Protein AF-A0A2E0C6F1-F1 (afdb_monomer_lite)

Secondary structure (DSSP, 8-state):
--SSHHHHTTSTT--B--S-EEEEGGGGGT---TTEEE-SSSPP--TT--EE-GGGSPPHHHHHHHHTTSS-HHHHHHHHHHHHHTS-HHHHHHHHHHHHTTSPPEEEESS-TTS--HHHHHHHHHHHHHTB-PEETTB-SEEEETTEEEE--PPPS---------

Structure (mmCIF, N/CA/C/O backbone):
data_AF-A0A2E0C6F1-F1
#
_entry.id   AF-A0A2E0C6F1-F1
#
loop_
_atom_site.group_PDB
_atom_site.id
_atom_site.type_symbol
_atom_site.label_atom_id
_atom_site.label_alt_id
_atom_site.label_comp_id
_atom_site.label_asym_id
_atom_site.label_entity_id
_atom_site.label_seq_id
_atom_site.pdbx_PDB_ins_code
_atom_site.Cartn_x
_atom_site.Cartn_y
_atom_site.Cartn_z
_atom_site.occupancy
_atom_site.B_iso_or_equiv
_atom_site.auth_seq_id
_atom_site.auth_comp_id
_atom_site.auth_asym_id
_atom_site.auth_atom_id
_atom_site.pdbx_PDB_model_num
ATOM 1 N N . MET A 1 1 ? -13.700 -46.048 -8.799 1.00 46.47 1 MET A N 1
ATOM 2 C CA . MET A 1 1 ? -13.916 -44.608 -9.074 1.00 46.47 1 MET A CA 1
ATOM 3 C C . MET A 1 1 ? -13.744 -43.785 -7.785 1.00 46.47 1 MET A C 1
ATOM 5 O O . MET A 1 1 ? -14.668 -43.109 -7.369 1.00 46.47 1 MET A O 1
ATOM 9 N N . ILE A 1 2 ? -12.585 -43.884 -7.106 1.00 47.00 2 ILE A N 1
ATOM 10 C CA . ILE A 1 2 ? -12.304 -43.188 -5.819 1.00 47.00 2 ILE A CA 1
ATOM 11 C C . ILE A 1 2 ? -10.904 -42.518 -5.829 1.00 47.00 2 ILE A C 1
ATOM 13 O O . ILE A 1 2 ? -10.480 -41.905 -4.861 1.00 47.00 2 ILE A O 1
ATOM 17 N N . LEU A 1 3 ? -10.172 -42.557 -6.949 1.00 42.47 3 LEU A N 1
ATOM 18 C CA . LEU A 1 3 ? -8.806 -42.008 -7.027 1.00 42.47 3 LEU A CA 1
ATOM 19 C C . LEU A 1 3 ? -8.738 -40.524 -7.442 1.00 42.47 3 LEU A C 1
ATOM 21 O O . LEU A 1 3 ? -7.668 -39.931 -7.394 1.00 42.47 3 LEU A O 1
ATOM 25 N N . SER A 1 4 ? -9.857 -39.893 -7.812 1.00 48.28 4 SER A N 1
ATOM 26 C CA . SER A 1 4 ? -9.870 -38.517 -8.340 1.00 48.28 4 SER A CA 1
ATOM 27 C C . SER A 1 4 ? -10.143 -37.419 -7.303 1.00 48.28 4 SER A C 1
ATOM 29 O O . SER A 1 4 ? -9.890 -36.253 -7.592 1.00 48.28 4 SER A O 1
ATOM 31 N N . ASN A 1 5 ? -10.624 -37.755 -6.099 1.00 46.56 5 ASN A N 1
ATOM 32 C CA . ASN A 1 5 ? -10.952 -36.747 -5.077 1.00 46.56 5 ASN A CA 1
ATOM 33 C C . ASN A 1 5 ? -9.787 -36.424 -4.128 1.00 46.56 5 ASN A C 1
ATOM 35 O O . ASN A 1 5 ? -9.721 -35.309 -3.621 1.00 46.56 5 ASN A O 1
ATOM 39 N N . ASN A 1 6 ? -8.829 -37.339 -3.941 1.00 47.34 6 ASN A N 1
ATOM 40 C CA . ASN A 1 6 ? -7.672 -37.089 -3.068 1.00 47.34 6 ASN A CA 1
ATOM 41 C C . ASN A 1 6 ? -6.557 -36.279 -3.744 1.00 47.34 6 ASN A C 1
ATOM 43 O O . ASN A 1 6 ? -5.842 -35.557 -3.060 1.00 47.34 6 ASN A O 1
ATOM 47 N N . LEU A 1 7 ? -6.449 -36.322 -5.077 1.00 44.56 7 LEU A N 1
ATOM 48 C CA . LEU A 1 7 ? -5.522 -35.458 -5.817 1.00 44.56 7 LEU A CA 1
ATOM 49 C C . LEU A 1 7 ? -6.023 -34.011 -5.903 1.00 44.56 7 LEU A C 1
ATOM 51 O O . LEU A 1 7 ? -5.214 -33.095 -5.894 1.00 44.56 7 LEU A O 1
ATOM 55 N N . ARG A 1 8 ? -7.342 -33.766 -5.915 1.00 41.16 8 ARG A N 1
ATOM 56 C CA . ARG A 1 8 ? -7.887 -32.393 -5.900 1.00 41.16 8 ARG A CA 1
ATOM 57 C C . ARG A 1 8 ? -7.581 -31.648 -4.597 1.00 41.16 8 ARG A C 1
ATOM 59 O O . ARG A 1 8 ? -7.266 -30.466 -4.650 1.00 41.16 8 ARG A O 1
ATOM 66 N N . ASN A 1 9 ? -7.563 -32.361 -3.471 1.00 46.00 9 ASN A N 1
ATOM 67 C CA . ASN A 1 9 ? -7.250 -31.797 -2.155 1.00 46.00 9 ASN A CA 1
ATOM 68 C C . ASN A 1 9 ? -5.759 -31.470 -1.941 1.00 46.00 9 ASN A C 1
ATOM 70 O O . ASN A 1 9 ? -5.435 -30.698 -1.046 1.00 46.00 9 ASN A O 1
ATOM 74 N N . SER A 1 10 ? -4.837 -32.001 -2.755 1.00 44.69 10 SER A N 1
ATOM 75 C CA . SER A 1 10 ? -3.405 -31.674 -2.632 1.00 44.69 10 SER A CA 1
ATOM 76 C C . SER A 1 10 ? -2.983 -30.387 -3.356 1.00 44.69 10 SER A C 1
ATOM 78 O O . SER A 1 10 ? -1.880 -29.898 -3.119 1.00 44.69 10 SER A O 1
ATOM 80 N N . TYR A 1 11 ? -3.840 -29.810 -4.209 1.00 49.16 11 TYR A N 1
ATOM 81 C CA . TYR A 1 11 ? -3.558 -28.543 -4.906 1.00 49.16 11 TYR A CA 1
ATOM 82 C C . TYR A 1 11 ? -4.120 -27.307 -4.183 1.00 49.16 11 TYR A C 1
ATOM 84 O O . TYR A 1 11 ? -3.716 -26.190 -4.493 1.00 49.16 11 TYR A O 1
ATOM 92 N N . GLU A 1 12 ? -5.008 -27.480 -3.199 1.00 44.31 12 GLU A N 1
ATOM 93 C CA . GLU A 1 12 ? -5.704 -26.368 -2.530 1.00 44.31 12 GLU A CA 1
ATOM 94 C C . GLU A 1 12 ? -4.913 -25.668 -1.410 1.00 44.31 12 GLU A C 1
ATOM 96 O O . GLU A 1 12 ? -5.407 -24.704 -0.834 1.00 44.31 12 GLU A O 1
ATOM 101 N N . GLN A 1 13 ? -3.668 -26.063 -1.114 1.00 45.88 13 GLN A N 1
ATOM 102 C CA . GLN A 1 13 ? -2.862 -25.418 -0.056 1.00 45.88 13 GLN A CA 1
ATOM 103 C C . GLN A 1 13 ? -1.413 -25.107 -0.453 1.00 45.88 13 GLN A C 1
ATOM 105 O O . GLN A 1 13 ? -0.568 -24.855 0.407 1.00 45.88 13 GLN A O 1
ATOM 110 N N . GLN A 1 14 ? -1.100 -25.047 -1.749 1.00 48.81 14 GLN A N 1
ATOM 111 C CA . GLN A 1 14 ? 0.122 -24.358 -2.160 1.00 48.81 14 GLN A CA 1
ATOM 112 C C . GLN A 1 14 ? -0.148 -22.856 -2.105 1.00 48.81 14 GLN A C 1
ATOM 114 O O . GLN A 1 14 ? -0.725 -22.291 -3.030 1.00 48.81 14 GLN A O 1
ATOM 119 N N . ILE A 1 15 ? 0.253 -22.208 -1.004 1.00 53.12 15 ILE A N 1
ATOM 120 C CA . ILE A 1 15 ? 0.389 -20.748 -0.953 1.00 53.12 15 ILE A CA 1
ATOM 121 C C . ILE A 1 15 ? 1.245 -20.353 -2.157 1.00 53.12 15 ILE A C 1
ATOM 123 O O . ILE A 1 15 ? 2.455 -20.585 -2.176 1.00 53.12 15 ILE A O 1
ATOM 127 N N . ILE A 1 16 ? 0.617 -19.787 -3.187 1.00 54.22 16 ILE A N 1
ATOM 128 C CA . ILE A 1 16 ? 1.352 -19.245 -4.320 1.00 54.22 16 ILE A CA 1
ATOM 129 C C . ILE A 1 16 ? 2.014 -17.980 -3.785 1.00 54.22 16 ILE A C 1
ATOM 131 O O . ILE A 1 16 ? 1.339 -16.989 -3.499 1.00 54.22 16 ILE A O 1
ATOM 135 N N . PHE A 1 17 ? 3.338 -18.008 -3.639 1.00 54.97 17 PHE A N 1
ATOM 136 C CA . PHE A 1 17 ? 4.143 -16.808 -3.430 1.00 54.97 17 PHE A CA 1
ATOM 137 C C . PHE A 1 17 ? 4.050 -15.942 -4.690 1.00 54.97 17 PHE A C 1
ATOM 139 O O . PHE A 1 17 ? 4.957 -15.922 -5.518 1.00 54.97 17 PHE A O 1
ATOM 146 N N . LYS A 1 18 ? 2.917 -15.264 -4.896 1.00 62.72 18 LYS A N 1
ATOM 147 C CA . LYS A 1 18 ? 2.840 -14.248 -5.935 1.00 62.72 18 LYS A CA 1
ATOM 148 C C . LYS A 1 18 ? 3.658 -13.054 -5.479 1.00 62.72 18 LYS A C 1
ATOM 150 O O . LYS A 1 18 ? 3.577 -12.591 -4.345 1.00 62.72 18 LYS A O 1
ATOM 155 N N . VAL A 1 19 ? 4.479 -12.624 -6.416 1.00 76.00 19 VAL A N 1
ATOM 156 C CA . VAL A 1 19 ? 5.682 -11.831 -6.225 1.00 76.00 19 VAL A CA 1
ATOM 157 C C . VAL A 1 19 ? 5.271 -10.358 -6.162 1.00 76.00 19 VAL A C 1
ATOM 159 O O . VAL A 1 19 ? 5.328 -9.650 -7.159 1.00 76.00 19 VAL A O 1
ATOM 162 N N . ILE A 1 20 ? 4.692 -9.939 -5.034 1.00 92.50 20 ILE A N 1
ATOM 163 C CA . ILE A 1 20 ? 4.449 -8.535 -4.684 1.00 92.50 20 ILE A CA 1
ATOM 164 C C . ILE A 1 20 ? 4.914 -8.305 -3.247 1.00 92.50 20 ILE A C 1
ATOM 166 O O . ILE A 1 20 ? 4.700 -9.133 -2.357 1.00 92.50 20 ILE A O 1
ATOM 170 N N . LYS A 1 21 ? 5.547 -7.156 -3.013 1.00 95.00 21 LYS A N 1
ATOM 171 C CA . LYS A 1 21 ? 6.063 -6.751 -1.699 1.00 95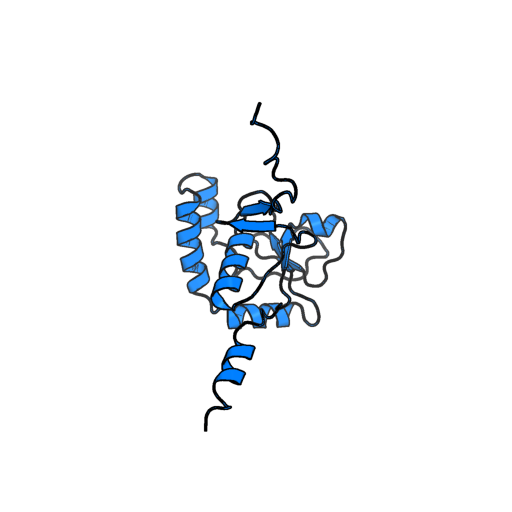.00 21 LYS A CA 1
ATOM 172 C C . LYS A 1 21 ? 5.554 -5.376 -1.301 1.00 95.00 21 LYS A C 1
ATOM 174 O O . LYS A 1 21 ? 5.086 -4.595 -2.126 1.00 95.00 21 LYS A O 1
ATOM 179 N N . THR A 1 22 ? 5.710 -5.050 -0.024 1.00 95.62 22 THR A N 1
ATOM 180 C CA . THR A 1 22 ? 5.558 -3.685 0.491 1.00 95.62 22 THR A CA 1
ATOM 181 C C . THR A 1 22 ? 6.890 -3.125 0.965 1.00 95.62 22 THR A C 1
ATOM 183 O O . THR A 1 22 ? 7.758 -3.862 1.430 1.00 95.62 22 THR A O 1
ATOM 186 N N . ALA A 1 23 ? 7.067 -1.810 0.895 1.00 95.06 23 ALA A N 1
ATOM 187 C CA . ALA A 1 23 ? 8.232 -1.147 1.464 1.00 95.06 23 ALA A CA 1
ATOM 188 C C . ALA A 1 23 ? 7.938 0.304 1.862 1.00 95.06 23 ALA A C 1
ATOM 190 O O . ALA A 1 23 ? 6.957 0.921 1.457 1.00 95.06 23 ALA A O 1
ATOM 191 N N . ASN A 1 24 ? 8.822 0.873 2.674 1.00 94.06 24 ASN A N 1
ATOM 192 C CA . ASN A 1 24 ? 8.879 2.313 2.898 1.00 94.06 24 ASN A CA 1
ATOM 193 C C . ASN A 1 24 ? 9.866 2.958 1.914 1.00 94.06 24 ASN A C 1
ATOM 195 O O . ASN A 1 24 ? 10.915 2.373 1.642 1.00 94.06 24 ASN A O 1
ATOM 199 N N . PHE A 1 25 ? 9.611 4.195 1.474 1.00 93.06 25 PHE A N 1
ATOM 200 C CA . PHE A 1 25 ? 10.523 4.902 0.562 1.00 93.06 25 PHE A CA 1
ATOM 201 C C . PHE A 1 25 ? 11.969 5.034 1.063 1.00 93.06 25 PHE A C 1
ATOM 203 O O . PHE A 1 25 ? 12.881 5.110 0.249 1.00 93.06 25 PHE A O 1
ATOM 210 N N . ASN A 1 26 ? 12.237 5.014 2.375 1.00 91.94 26 ASN A N 1
ATOM 211 C CA . ASN A 1 26 ? 13.614 5.054 2.881 1.00 91.94 26 ASN A CA 1
ATOM 212 C C . ASN A 1 26 ? 14.462 3.852 2.435 1.00 91.94 26 ASN A C 1
ATOM 214 O O . ASN A 1 26 ? 15.685 3.965 2.457 1.00 91.94 26 ASN A O 1
ATOM 218 N N . VAL A 1 27 ? 13.851 2.738 2.007 1.00 92.56 27 VAL A N 1
ATOM 219 C CA . VAL A 1 27 ? 14.571 1.612 1.385 1.00 92.56 27 VAL A CA 1
ATOM 220 C C . VAL A 1 27 ? 15.353 2.079 0.153 1.00 92.56 27 VAL A C 1
ATOM 222 O O . VAL A 1 27 ? 16.495 1.662 -0.027 1.00 92.56 27 VAL A O 1
ATOM 225 N N . LEU A 1 28 ? 14.796 3.019 -0.618 1.00 92.94 28 LEU A N 1
ATOM 226 C CA . LEU A 1 28 ? 15.402 3.566 -1.835 1.00 92.94 28 LEU A CA 1
ATOM 227 C C . LEU A 1 28 ? 16.688 4.364 -1.567 1.00 92.94 28 LEU A C 1
ATOM 229 O O . LEU A 1 28 ? 17.508 4.515 -2.458 1.00 92.94 28 LEU A O 1
ATOM 233 N N . LYS A 1 29 ? 16.920 4.844 -0.336 1.00 91.12 29 LYS A N 1
ATOM 234 C CA . LYS A 1 29 ? 18.150 5.589 0.009 1.00 91.12 29 LYS A CA 1
ATOM 235 C C . LYS A 1 29 ? 19.419 4.738 -0.059 1.00 91.12 29 LYS A C 1
ATOM 237 O O . LYS A 1 29 ? 20.510 5.295 -0.089 1.00 91.12 29 LYS A O 1
ATOM 242 N N . LYS A 1 30 ? 19.281 3.414 0.038 1.00 91.19 30 LYS A N 1
ATOM 243 C CA . LYS A 1 30 ? 20.405 2.469 0.150 1.00 91.19 30 LYS A CA 1
ATOM 244 C C . LYS A 1 30 ? 20.305 1.288 -0.814 1.00 91.19 30 LYS A C 1
ATOM 246 O O . LYS A 1 30 ? 21.201 0.457 -0.823 1.00 91.19 30 LYS A O 1
ATOM 251 N N . ASN A 1 31 ? 19.206 1.174 -1.556 1.00 91.88 31 ASN A N 1
ATOM 252 C CA . ASN A 1 31 ? 18.926 0.029 -2.411 1.00 91.88 31 ASN A CA 1
ATOM 253 C C . ASN A 1 31 ? 18.287 0.514 -3.708 1.00 91.88 31 ASN A C 1
ATOM 255 O O . ASN A 1 31 ? 17.452 1.423 -3.690 1.00 91.88 31 ASN A O 1
ATOM 259 N N . GLU A 1 32 ? 18.611 -0.151 -4.808 1.00 91.81 32 GLU A N 1
ATOM 260 C CA . GLU A 1 32 ? 17.828 -0.063 -6.033 1.00 91.81 32 GLU A CA 1
ATOM 261 C C . GLU A 1 32 ? 16.646 -1.027 -5.940 1.00 91.81 32 GLU A C 1
ATOM 263 O O . GLU A 1 32 ? 16.792 -2.186 -5.557 1.00 91.81 32 GLU A O 1
ATOM 268 N N . VAL A 1 33 ? 15.454 -0.530 -6.259 1.00 94.25 33 VAL A N 1
ATOM 269 C CA . VAL A 1 33 ? 14.222 -1.326 -6.261 1.00 94.25 33 VAL A CA 1
ATOM 270 C C . VAL A 1 33 ? 13.521 -1.057 -7.593 1.00 94.25 33 VAL A C 1
ATOM 272 O O . VAL A 1 33 ? 12.706 -0.139 -7.668 1.00 94.25 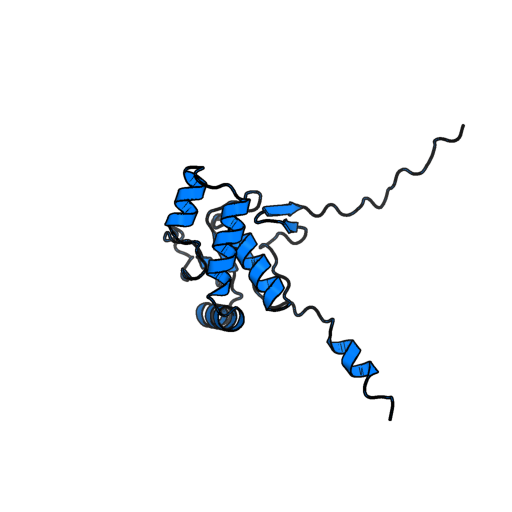33 VAL A O 1
ATOM 275 N N . PRO A 1 34 ? 13.873 -1.791 -8.667 1.00 93.75 34 PRO A N 1
ATOM 276 C CA . PRO A 1 34 ? 13.400 -1.492 -10.021 1.00 93.75 34 PRO A CA 1
ATOM 277 C C . PRO A 1 34 ? 11.874 -1.522 -10.177 1.00 93.75 34 PRO A C 1
ATOM 279 O O . PRO A 1 34 ? 11.318 -0.688 -10.883 1.00 93.75 34 PRO A O 1
ATOM 282 N N . GLY A 1 35 ? 11.190 -2.428 -9.471 1.00 95.12 35 GLY A N 1
ATOM 283 C CA . GLY A 1 35 ? 9.727 -2.533 -9.463 1.00 95.12 35 GLY A CA 1
ATOM 284 C C . GLY A 1 35 ? 9.035 -1.674 -8.398 1.00 95.12 35 GLY A C 1
ATOM 285 O O . GLY A 1 35 ? 7.922 -1.986 -7.986 1.00 95.12 35 GLY A O 1
ATOM 286 N N . ALA A 1 36 ? 9.682 -0.624 -7.886 1.00 96.12 36 ALA A N 1
ATOM 287 C CA . ALA A 1 36 ? 9.073 0.248 -6.886 1.00 96.12 36 ALA A CA 1
ATOM 288 C C . ALA A 1 36 ? 7.901 1.057 -7.470 1.00 96.12 36 ALA A C 1
ATOM 290 O O . ALA A 1 36 ? 8.061 1.770 -8.460 1.00 96.12 36 ALA A O 1
ATOM 291 N N . VAL A 1 37 ? 6.743 0.992 -6.806 1.00 97.19 37 VAL A N 1
ATOM 292 C CA . VAL A 1 37 ? 5.504 1.679 -7.197 1.00 97.19 37 VAL A CA 1
ATOM 293 C C . VAL A 1 37 ? 5.009 2.553 -6.046 1.00 97.19 37 VAL A C 1
ATOM 295 O O . VAL A 1 37 ? 4.726 2.051 -4.957 1.00 97.19 37 VAL A O 1
ATOM 298 N N . SER A 1 38 ? 4.876 3.863 -6.273 1.00 97.00 38 SER A N 1
ATOM 299 C CA . SER A 1 38 ? 4.216 4.768 -5.322 1.00 97.00 38 SER A CA 1
ATOM 300 C C . SER A 1 38 ? 2.731 4.445 -5.232 1.00 97.00 38 SER A C 1
ATOM 302 O O . SER A 1 38 ? 2.053 4.434 -6.258 1.00 97.00 38 SER A O 1
ATOM 304 N N . ILE A 1 39 ? 2.199 4.283 -4.0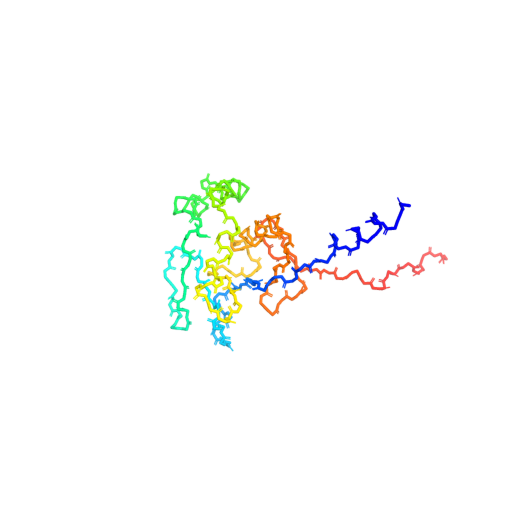25 1.00 96.88 39 ILE A N 1
ATOM 305 C CA . ILE A 1 39 ? 0.746 4.273 -3.780 1.00 96.88 39 ILE A CA 1
ATOM 306 C C . ILE A 1 39 ? 0.309 5.486 -2.945 1.00 96.88 39 ILE A C 1
ATOM 308 O O . ILE A 1 39 ? -0.711 5.457 -2.262 1.00 96.88 39 ILE A O 1
ATOM 312 N N . ASP A 1 40 ? 1.095 6.565 -2.981 1.00 93.69 40 ASP A N 1
ATOM 313 C CA . ASP A 1 40 ? 0.812 7.811 -2.272 1.00 93.69 40 ASP A CA 1
ATOM 314 C C . ASP A 1 40 ? 0.145 8.820 -3.218 1.00 93.69 40 ASP A C 1
ATOM 316 O O . ASP A 1 40 ? 0.474 8.912 -4.401 1.00 93.69 40 ASP A O 1
ATOM 320 N N . LEU A 1 41 ? -0.772 9.640 -2.688 1.00 91.44 41 LEU A N 1
ATOM 321 C CA . LEU A 1 41 ? -1.370 10.741 -3.460 1.00 91.44 41 LEU A CA 1
ATOM 322 C C . LEU A 1 41 ? -0.331 11.781 -3.893 1.00 91.44 41 LEU A C 1
ATOM 324 O O . LEU A 1 41 ? -0.505 12.460 -4.905 1.00 91.44 41 LEU A O 1
ATOM 328 N N . LYS A 1 42 ? 0.718 11.949 -3.085 1.00 86.69 42 LYS A N 1
ATOM 329 C CA . LYS A 1 42 ? 1.795 12.897 -3.352 1.00 86.69 42 LYS A CA 1
ATOM 330 C C . LYS A 1 42 ? 2.891 12.217 -4.168 1.00 86.69 42 LYS A C 1
ATOM 332 O O . LYS A 1 42 ? 3.218 11.068 -3.870 1.00 86.69 42 LYS A O 1
ATOM 337 N N . PRO A 1 43 ? 3.482 12.930 -5.139 1.00 79.00 43 PRO A N 1
ATOM 338 C CA . PRO A 1 43 ? 4.631 12.416 -5.860 1.00 79.00 43 PRO A CA 1
ATOM 339 C C . PRO A 1 43 ? 5.795 12.202 -4.896 1.00 79.00 43 PRO A C 1
ATOM 341 O O . PRO A 1 43 ? 5.975 12.934 -3.916 1.00 79.00 43 PRO A O 1
ATOM 344 N N . SER A 1 44 ? 6.589 11.186 -5.193 1.00 79.19 44 SER A N 1
ATOM 345 C CA . SER A 1 44 ? 7.806 10.901 -4.452 1.00 79.19 44 SER A CA 1
ATOM 346 C C . SER A 1 44 ? 8.961 11.744 -4.985 1.00 79.19 44 SER A C 1
ATOM 348 O O . SER A 1 44 ? 9.119 11.903 -6.190 1.00 79.19 44 SER A O 1
ATOM 350 N N . ASN A 1 45 ? 9.827 12.235 -4.098 1.00 83.00 45 ASN A N 1
ATOM 351 C CA . ASN A 1 45 ? 11.024 12.989 -4.498 1.00 83.00 45 ASN A CA 1
ATOM 352 C C . ASN A 1 45 ? 12.210 12.079 -4.884 1.00 83.00 45 ASN A C 1
ATOM 354 O O . ASN A 1 45 ? 13.320 12.560 -5.113 1.00 83.00 45 ASN A O 1
ATOM 358 N N . PHE A 1 46 ? 12.019 10.757 -4.904 1.00 87.00 46 PHE A N 1
ATOM 359 C CA . PHE A 1 46 ? 13.074 9.797 -5.216 1.00 87.00 46 PHE A CA 1
ATOM 360 C C . PHE A 1 46 ? 13.186 9.594 -6.731 1.00 87.00 46 PHE A C 1
ATOM 362 O O . PHE A 1 46 ? 12.311 8.981 -7.329 1.00 87.00 46 PHE A O 1
ATOM 369 N N . LYS A 1 47 ? 14.299 10.034 -7.338 1.00 83.12 47 LYS A N 1
ATOM 37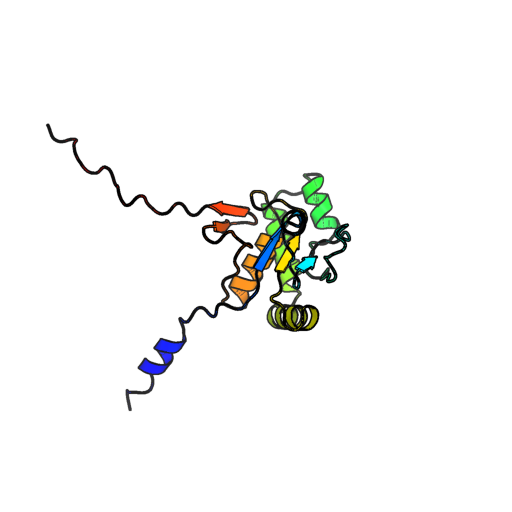0 C CA . LYS A 1 47 ? 14.552 9.934 -8.795 1.00 83.12 47 LYS A CA 1
ATOM 371 C C . LYS A 1 47 ? 14.393 8.518 -9.369 1.00 83.12 47 LYS A C 1
ATOM 373 O O . LYS A 1 47 ? 14.053 8.362 -10.534 1.00 83.12 47 LYS A O 1
ATOM 378 N N . GLN A 1 48 ? 14.667 7.496 -8.561 1.00 83.12 48 GLN A N 1
ATOM 379 C CA . GLN A 1 48 ? 14.568 6.090 -8.957 1.00 83.12 48 GLN A CA 1
ATOM 380 C C . GLN A 1 48 ? 13.135 5.533 -8.944 1.00 83.12 48 GLN A C 1
ATOM 382 O O . GLN A 1 48 ? 12.909 4.453 -9.481 1.00 83.12 48 GLN A O 1
ATOM 387 N N . LEU A 1 49 ? 12.168 6.235 -8.340 1.00 89.00 49 LEU A N 1
ATOM 388 C CA . LEU A 1 49 ? 10.773 5.808 -8.321 1.00 89.00 49 LEU A CA 1
ATOM 389 C C . LEU A 1 49 ? 10.066 6.302 -9.585 1.00 89.00 49 LEU A C 1
ATOM 391 O O . LEU A 1 49 ? 9.697 7.468 -9.682 1.00 89.00 49 LEU A O 1
ATOM 395 N N . LYS A 1 50 ? 9.898 5.404 -10.556 1.00 88.00 50 LYS A N 1
ATOM 396 C CA . LYS A 1 50 ? 9.329 5.733 -11.873 1.00 88.00 50 LYS A CA 1
ATOM 397 C C . LYS A 1 50 ? 7.825 5.487 -11.967 1.00 88.00 50 LYS A C 1
ATOM 399 O O . LYS A 1 50 ? 7.169 6.075 -12.820 1.00 88.00 50 LYS A O 1
ATOM 404 N N . PHE A 1 51 ? 7.292 4.615 -11.115 1.00 95.06 51 PHE A N 1
ATOM 405 C CA . PHE A 1 51 ? 5.923 4.124 -11.216 1.00 95.06 51 PHE A CA 1
ATOM 406 C C . PHE A 1 51 ? 5.046 4.672 -10.089 1.00 95.06 51 PHE A C 1
ATOM 408 O O . PHE A 1 51 ? 5.452 4.706 -8.925 1.00 95.06 51 PHE A O 1
ATOM 415 N N . GLU A 1 52 ? 3.817 5.059 -10.426 1.00 95.75 52 GLU A N 1
ATOM 416 C CA . GLU A 1 52 ? 2.795 5.503 -9.477 1.00 95.75 52 GLU A CA 1
ATOM 417 C C . GLU A 1 52 ? 1.468 4.791 -9.764 1.00 95.75 52 GLU A C 1
ATOM 419 O O . GLU A 1 52 ? 1.065 4.653 -10.916 1.00 95.75 52 GLU A O 1
ATOM 424 N N . TYR A 1 53 ? 0.762 4.381 -8.711 1.00 97.31 53 TYR A N 1
ATOM 425 C CA . TYR A 1 53 ? -0.540 3.723 -8.780 1.00 97.31 53 TYR A CA 1
ATOM 426 C C . TYR A 1 53 ? -1.511 4.356 -7.774 1.00 97.31 53 TYR A C 1
ATOM 428 O O . TYR A 1 53 ? -1.828 3.806 -6.718 1.00 97.31 53 TYR A O 1
ATOM 436 N N . LYS A 1 54 ? -1.986 5.563 -8.097 1.00 95.88 54 LYS A N 1
ATOM 437 C CA . LYS A 1 54 ? -2.777 6.404 -7.175 1.00 95.88 54 LYS A CA 1
ATOM 438 C C . LYS A 1 54 ? -4.154 5.847 -6.828 1.00 95.88 54 LYS A C 1
ATOM 440 O O . LYS A 1 54 ? -4.722 6.264 -5.826 1.00 95.88 54 LYS A O 1
ATOM 445 N N . ALA A 1 55 ? -4.680 4.901 -7.605 1.00 96.94 55 ALA A N 1
ATOM 446 C CA . ALA A 1 55 ? -5.944 4.238 -7.281 1.00 96.94 55 ALA A CA 1
ATOM 447 C C . ALA A 1 55 ? -5.869 3.447 -5.957 1.00 96.94 55 ALA A C 1
ATOM 449 O O . ALA A 1 55 ? -6.880 3.296 -5.281 1.00 96.94 55 ALA A O 1
ATOM 450 N N . LEU A 1 56 ? -4.669 3.011 -5.550 1.00 97.94 56 LEU A N 1
ATOM 451 C CA . LEU A 1 56 ? -4.409 2.371 -4.254 1.00 97.94 56 LEU A CA 1
ATOM 452 C C . LEU A 1 56 ? -4.056 3.372 -3.142 1.00 97.94 56 LEU A C 1
ATOM 454 O O . LEU A 1 56 ? -3.582 2.964 -2.087 1.00 97.94 56 LEU A O 1
ATOM 458 N N . ALA A 1 57 ? -4.219 4.676 -3.366 1.00 97.12 57 ALA A N 1
ATOM 459 C CA . ALA A 1 57 ? -4.034 5.673 -2.323 1.00 97.12 57 ALA A CA 1
ATOM 460 C C . ALA A 1 57 ? -5.381 5.954 -1.635 1.00 97.12 57 ALA A C 1
ATOM 462 O O . ALA A 1 57 ? -6.388 6.152 -2.324 1.00 97.12 57 ALA A O 1
ATOM 463 N N . PRO A 1 58 ? -5.441 6.061 -0.296 1.00 97.19 58 PRO A N 1
ATOM 464 C CA . PRO A 1 58 ? -6.641 6.553 0.368 1.00 97.19 58 PRO A CA 1
ATOM 465 C C . PRO A 1 58 ? -6.980 7.953 -0.138 1.00 97.19 58 PRO A C 1
ATOM 467 O O . PRO A 1 58 ? -6.090 8.789 -0.307 1.00 97.19 58 PRO A O 1
ATOM 470 N N . ASN A 1 59 ? -8.262 8.232 -0.367 1.00 96.62 59 ASN A N 1
ATOM 471 C CA . ASN A 1 59 ? -8.665 9.546 -0.848 1.00 96.62 59 ASN A CA 1
ATOM 472 C C . ASN A 1 59 ? -8.254 10.666 0.130 1.00 96.62 59 ASN A C 1
ATOM 474 O O . ASN A 1 59 ? -8.121 10.477 1.344 1.00 96.62 59 ASN A O 1
ATOM 478 N N . TYR A 1 60 ? -8.072 11.874 -0.409 1.00 96.25 60 TYR A N 1
ATOM 479 C CA . TYR A 1 60 ? -7.547 13.012 0.348 1.00 96.25 60 TYR A CA 1
ATOM 480 C C . TYR A 1 60 ? -8.381 13.340 1.594 1.00 96.25 60 TYR A C 1
ATOM 482 O O . TYR A 1 60 ? -7.821 13.616 2.656 1.00 96.25 60 TYR A O 1
ATOM 490 N N . LYS A 1 61 ? -9.716 13.277 1.487 1.00 97.25 61 LYS A N 1
ATOM 491 C CA . LYS A 1 61 ? -10.627 13.555 2.605 1.00 97.25 61 LYS A CA 1
ATOM 492 C C . LYS A 1 61 ? -10.370 12.592 3.762 1.00 97.25 61 LYS A C 1
ATOM 494 O O . LYS A 1 61 ? -10.267 13.038 4.901 1.00 97.25 61 LYS A O 1
ATOM 499 N N . LEU A 1 62 ? -10.204 11.304 3.469 1.00 97.06 62 LEU A N 1
ATOM 500 C CA . LEU A 1 62 ? -9.965 10.270 4.467 1.00 97.06 62 LEU A CA 1
ATOM 501 C C . LEU A 1 62 ? -8.628 10.470 5.199 1.00 97.06 62 LEU A C 1
ATOM 503 O O . LEU A 1 62 ? -8.590 10.479 6.432 1.00 97.06 62 LEU A O 1
ATOM 507 N N . ILE A 1 63 ? -7.550 10.737 4.450 1.00 95.56 63 ILE A N 1
ATOM 508 C CA . ILE A 1 63 ? -6.224 11.051 5.013 1.00 95.56 63 ILE A CA 1
ATOM 509 C C . ILE A 1 63 ? -6.294 12.284 5.921 1.00 95.56 63 ILE A C 1
ATOM 511 O O . ILE A 1 63 ? -5.763 12.283 7.034 1.00 95.56 63 ILE A O 1
ATOM 515 N N . GLN A 1 64 ? -6.958 13.346 5.462 1.00 96.81 64 GLN A N 1
ATOM 516 C CA . GLN A 1 64 ? -7.054 14.595 6.212 1.00 96.81 64 GLN A CA 1
ATOM 517 C C . GLN A 1 64 ? -7.913 14.457 7.466 1.00 96.81 64 GLN A C 1
ATOM 519 O O . GLN A 1 64 ? -7.555 15.031 8.494 1.00 96.81 64 GLN A O 1
ATOM 524 N N . SER A 1 65 ? -9.005 13.693 7.413 1.00 97.75 65 SER A N 1
ATOM 525 C CA . SER A 1 65 ? -9.842 13.429 8.584 1.00 97.75 65 SER A CA 1
ATOM 526 C C . SER A 1 65 ? -9.079 12.674 9.669 1.00 97.75 65 SER A C 1
ATOM 528 O O . SER A 1 65 ? -9.168 13.063 10.834 1.00 97.75 65 SER A O 1
ATOM 530 N N . LEU A 1 66 ? -8.276 11.663 9.309 1.00 96.81 66 LEU A N 1
ATOM 531 C CA . LEU A 1 66 ? -7.419 10.966 10.275 1.00 96.81 66 LEU A CA 1
ATOM 532 C C . LEU A 1 66 ? -6.353 11.912 10.848 1.00 96.81 66 LEU A C 1
ATOM 534 O O . LEU A 1 66 ? -6.190 12.010 12.062 1.00 96.81 66 LEU A O 1
ATOM 538 N N . LYS A 1 67 ? -5.673 12.686 9.989 1.00 94.75 67 LYS A N 1
ATOM 539 C CA . LYS A 1 67 ? -4.641 13.650 10.414 1.00 94.75 67 LYS A CA 1
ATOM 540 C C . LYS A 1 67 ? -5.185 14.718 11.369 1.00 94.75 67 LYS A C 1
ATOM 542 O O . LYS A 1 67 ? -4.497 15.104 12.311 1.00 94.75 67 LYS A O 1
ATOM 547 N N . LYS A 1 68 ? -6.406 15.202 11.126 1.00 97.56 68 LYS A N 1
ATOM 548 C CA . LYS A 1 68 ? -7.103 16.187 11.969 1.00 97.56 68 LYS A CA 1
ATOM 549 C C . LYS A 1 68 ? -7.794 15.561 13.188 1.00 97.56 68 LYS A C 1
ATOM 551 O O . LYS A 1 68 ? -8.444 16.291 13.926 1.00 97.56 68 LYS A O 1
ATOM 556 N N . LYS A 1 69 ? -7.663 14.243 13.399 1.00 97.25 69 LYS A N 1
ATOM 557 C CA . LYS A 1 69 ? -8.326 13.484 14.475 1.00 97.25 69 LYS A CA 1
ATOM 558 C C . LYS A 1 69 ? -9.858 13.606 14.466 1.00 97.25 69 LYS A C 1
ATOM 560 O O . LYS A 1 69 ? -10.495 13.451 15.499 1.00 97.25 69 LYS A O 1
ATOM 565 N N . ILE A 1 70 ? -10.447 13.875 13.298 1.00 98.19 70 ILE A N 1
ATOM 566 C CA . ILE A 1 70 ? -11.906 13.874 13.092 1.00 98.19 70 ILE A CA 1
ATOM 567 C C . ILE A 1 70 ? -12.429 12.433 13.125 1.00 98.19 70 ILE A C 1
ATOM 569 O O . ILE A 1 70 ? -13.533 12.176 13.591 1.00 98.19 70 ILE A O 1
ATOM 573 N N . ILE A 1 71 ? -11.619 11.494 12.630 1.00 98.25 71 ILE A N 1
ATOM 574 C CA . ILE A 1 71 ? -11.864 10.054 12.710 1.00 98.25 71 ILE A CA 1
ATOM 575 C C . ILE A 1 71 ? -10.668 9.363 13.368 1.00 98.25 71 ILE A C 1
ATOM 577 O O . ILE A 1 71 ? -9.545 9.870 13.318 1.00 98.25 71 ILE A O 1
ATOM 581 N N . ASN A 1 72 ? -10.912 8.196 13.957 1.00 97.81 72 ASN A N 1
ATOM 582 C CA . ASN A 1 72 ? -9.872 7.312 14.474 1.00 97.81 72 ASN A CA 1
ATOM 583 C C . ASN A 1 72 ? -9.411 6.299 13.403 1.00 97.81 72 ASN A C 1
ATOM 585 O O . ASN A 1 72 ? -9.947 6.255 12.293 1.00 97.81 72 ASN A O 1
ATOM 589 N N . GLU A 1 73 ? -8.412 5.477 13.737 1.00 97.56 73 GLU A N 1
ATOM 590 C CA . GLU A 1 73 ? -7.862 4.465 12.823 1.00 97.56 73 GLU A CA 1
ATOM 591 C C . GLU A 1 73 ? -8.895 3.406 12.423 1.00 97.56 73 GLU A C 1
ATOM 593 O O . GLU A 1 73 ? -8.937 3.011 11.266 1.00 97.56 73 GLU A O 1
ATOM 598 N N . GLU A 1 74 ? -9.778 2.984 13.328 1.00 97.69 74 GLU A N 1
ATOM 599 C CA . GLU A 1 74 ? -10.809 1.983 13.015 1.00 97.69 74 GLU A CA 1
ATOM 600 C C . GLU A 1 74 ? -11.805 2.498 11.972 1.00 97.69 74 GLU A C 1
ATOM 602 O O . GLU A 1 74 ? -12.139 1.812 11.000 1.00 97.69 74 GLU A O 1
ATOM 607 N N . LYS A 1 75 ? -12.235 3.755 12.120 1.00 98.25 75 LYS A N 1
ATOM 608 C CA . LYS A 1 75 ? -13.098 4.397 11.134 1.00 98.25 75 LYS A CA 1
ATOM 609 C C . LYS A 1 75 ? -12.364 4.634 9.816 1.00 98.25 75 LYS A C 1
ATOM 611 O O . LYS A 1 75 ? -12.974 4.490 8.761 1.00 98.25 75 LYS A O 1
ATOM 616 N N . PHE A 1 76 ? -11.069 4.944 9.863 1.00 98.50 76 PHE A N 1
ATOM 617 C CA . PHE A 1 76 ? -10.246 5.028 8.660 1.00 98.50 76 PHE A CA 1
ATOM 618 C C . PHE A 1 76 ? -10.184 3.683 7.929 1.00 98.50 76 PHE A C 1
ATOM 620 O O . PHE A 1 76 ? -10.433 3.655 6.730 1.00 98.50 76 PHE A O 1
ATOM 627 N N . ILE A 1 77 ? -9.884 2.588 8.638 1.00 98.38 77 ILE A N 1
ATOM 628 C CA . ILE A 1 77 ? -9.768 1.240 8.060 1.00 98.38 77 ILE A CA 1
ATOM 629 C C . ILE A 1 77 ? -11.071 0.867 7.356 1.00 98.38 77 ILE A C 1
ATOM 631 O O . ILE A 1 77 ? -11.040 0.592 6.164 1.00 98.38 77 ILE A O 1
ATOM 635 N N . SER A 1 78 ? -12.209 0.963 8.050 1.00 98.25 78 SER A N 1
ATOM 636 C CA . SER A 1 78 ? -13.514 0.610 7.465 1.00 98.25 78 SER A CA 1
ATOM 637 C C . SER A 1 78 ? -13.870 1.442 6.228 1.00 98.25 78 SER A C 1
ATOM 639 O O . SER A 1 78 ? -14.373 0.912 5.246 1.00 98.25 78 SER A O 1
ATOM 641 N N . GLN A 1 79 ? -13.597 2.751 6.233 1.00 98.44 79 GLN A N 1
ATOM 642 C CA . GLN A 1 79 ? -13.861 3.600 5.065 1.00 98.44 79 GLN A CA 1
ATOM 643 C C . GLN A 1 79 ? -12.889 3.341 3.915 1.00 98.44 79 GLN A C 1
ATOM 645 O O . GLN A 1 79 ? -13.269 3.459 2.752 1.00 98.44 79 GLN A O 1
ATOM 650 N N . TYR A 1 80 ? -11.638 3.015 4.228 1.00 98.50 80 TYR A N 1
ATOM 651 C CA . TYR A 1 80 ? -10.641 2.720 3.214 1.00 98.50 80 TYR A CA 1
ATOM 652 C C . TYR A 1 80 ? -10.872 1.355 2.562 1.00 98.50 80 TYR A C 1
ATOM 654 O O . TYR A 1 80 ? -10.705 1.222 1.357 1.00 98.50 80 TYR A O 1
ATOM 662 N N . GLU A 1 81 ? -11.321 0.369 3.333 1.00 98.00 81 GLU A N 1
ATOM 663 C CA . GLU A 1 81 ? -11.721 -0.945 2.833 1.00 98.00 81 GLU A CA 1
ATOM 664 C C . GLU A 1 81 ? -12.869 -0.838 1.821 1.00 98.00 81 GLU A C 1
ATOM 666 O O . GLU A 1 81 ? -12.788 -1.423 0.745 1.00 98.00 81 GLU A O 1
ATOM 671 N N . LEU A 1 82 ? -13.884 -0.007 2.098 1.00 98.12 82 LEU A N 1
ATOM 672 C CA . LEU A 1 82 ? -14.945 0.284 1.125 1.00 98.12 82 LEU A CA 1
ATOM 673 C C . LEU A 1 82 ? -14.379 0.846 -0.186 1.00 98.12 82 LEU A C 1
ATOM 675 O O . LEU A 1 82 ? -14.764 0.384 -1.253 1.00 98.12 82 LEU A O 1
ATOM 679 N N . GLN A 1 83 ? -13.426 1.782 -0.108 1.00 98.19 83 GLN A N 1
ATOM 680 C CA . GLN A 1 83 ? -12.761 2.340 -1.291 1.00 98.19 83 GLN A CA 1
ATOM 681 C C . GLN A 1 83 ? -11.975 1.271 -2.069 1.00 98.19 83 GLN A C 1
ATOM 683 O O . GLN A 1 83 ? -11.994 1.259 -3.296 1.00 98.19 83 GLN A O 1
ATOM 688 N N . LEU A 1 84 ? -11.265 0.376 -1.378 1.00 98.25 84 LEU A N 1
ATOM 689 C CA . LEU A 1 84 ? -10.529 -0.712 -2.027 1.00 98.25 84 LEU A CA 1
ATOM 690 C C . LEU A 1 84 ? -11.474 -1.719 -2.691 1.00 98.25 84 LEU A C 1
ATOM 692 O O . LEU A 1 84 ? -11.175 -2.197 -3.780 1.00 98.25 84 LEU A O 1
ATOM 696 N N . ASN A 1 85 ? -12.631 -1.987 -2.089 1.00 97.19 85 ASN A N 1
ATOM 697 C CA . ASN A 1 85 ? -13.629 -2.920 -2.616 1.00 97.19 85 ASN A CA 1
ATOM 698 C C . ASN A 1 85 ? -14.398 -2.389 -3.838 1.00 97.19 85 ASN A C 1
ATOM 700 O O . ASN A 1 85 ? -15.085 -3.160 -4.505 1.00 97.19 85 ASN A O 1
ATOM 704 N N . GLU A 1 86 ? -14.249 -1.108 -4.186 1.00 97.88 86 GLU A N 1
ATOM 705 C CA . GLU A 1 86 ? -14.667 -0.577 -5.493 1.00 97.88 86 GLU A CA 1
ATOM 706 C C . GLU A 1 86 ? -13.720 -1.020 -6.627 1.00 97.88 86 GLU A C 1
ATOM 708 O O . GLU A 1 86 ? -14.073 -0.951 -7.806 1.00 97.88 86 GLU A O 1
ATOM 713 N N . LEU A 1 87 ? -12.512 -1.489 -6.292 1.00 98.00 87 LEU A N 1
ATOM 714 C CA . LEU A 1 87 ? -11.519 -1.980 -7.242 1.00 98.00 87 LEU A CA 1
ATOM 715 C C . LEU A 1 87 ? -11.597 -3.503 -7.394 1.00 98.00 87 LEU A C 1
ATOM 717 O O . LEU A 1 87 ? -11.868 -4.246 -6.455 1.00 98.00 87 LEU A O 1
ATOM 721 N N . ASN A 1 88 ? -11.242 -3.996 -8.581 1.00 98.00 88 ASN A N 1
ATOM 722 C CA . ASN A 1 88 ? -11.038 -5.425 -8.799 1.00 98.00 88 ASN A CA 1
ATOM 723 C C . ASN A 1 88 ? -9.575 -5.802 -8.507 1.00 98.00 88 ASN A C 1
ATOM 725 O O . ASN A 1 88 ? -8.681 -5.472 -9.288 1.00 98.00 88 ASN A O 1
ATOM 729 N N . SER A 1 89 ? -9.332 -6.514 -7.405 1.00 96.56 89 SER A N 1
ATOM 730 C CA . SER A 1 89 ? -7.990 -6.913 -6.943 1.00 96.56 89 SER A CA 1
ATOM 731 C C . SER A 1 89 ? -7.165 -7.651 -8.000 1.00 96.56 89 SER A C 1
ATOM 733 O O . SER A 1 89 ? -5.979 -7.362 -8.162 1.00 96.56 89 SER A O 1
ATOM 735 N N . LYS A 1 90 ? -7.782 -8.545 -8.784 1.00 96.06 90 LYS A N 1
ATOM 736 C CA . LYS A 1 90 ? -7.108 -9.266 -9.872 1.00 96.06 90 LYS A CA 1
ATOM 737 C C . LYS A 1 90 ? -6.639 -8.302 -10.962 1.00 96.06 90 LYS A C 1
ATOM 739 O O . LYS A 1 90 ? -5.474 -8.348 -11.340 1.00 96.06 90 LYS A O 1
ATOM 744 N N . ASN A 1 91 ? -7.504 -7.398 -11.417 1.00 97.31 91 ASN A N 1
ATOM 745 C CA . ASN A 1 91 ? -7.147 -6.413 -12.442 1.00 97.31 91 ASN A CA 1
ATOM 746 C C . ASN A 1 91 ? -6.065 -5.448 -11.948 1.00 97.31 91 ASN A C 1
ATOM 748 O O . ASN A 1 91 ? -5.137 -5.143 -12.692 1.00 97.31 91 ASN A O 1
ATOM 752 N N . VAL A 1 92 ? -6.153 -4.997 -10.692 1.00 97.94 92 VAL A N 1
ATOM 753 C CA . VAL A 1 92 ? -5.118 -4.147 -10.089 1.00 97.94 92 VAL A CA 1
ATOM 754 C C . VAL A 1 92 ? -3.780 -4.885 -10.052 1.00 97.94 92 VAL A C 1
ATOM 756 O O . VAL A 1 92 ? -2.764 -4.320 -10.448 1.00 97.94 92 VAL A O 1
ATOM 759 N N . TYR A 1 93 ? -3.765 -6.148 -9.623 1.00 96.50 93 TYR A N 1
ATOM 760 C CA . TYR A 1 93 ? -2.548 -6.957 -9.580 1.00 96.50 93 TYR A CA 1
ATOM 761 C C . TYR A 1 93 ? -1.921 -7.150 -10.971 1.00 96.50 93 TYR A C 1
ATOM 763 O O . TYR A 1 93 ? -0.717 -6.960 -11.136 1.00 96.50 93 TYR A O 1
ATOM 771 N N . GLU A 1 94 ? -2.725 -7.477 -11.985 1.00 95.56 94 GLU A N 1
ATOM 772 C CA . GLU A 1 94 ? -2.243 -7.606 -13.366 1.00 95.56 94 GLU A CA 1
ATOM 773 C C . GLU A 1 94 ? -1.705 -6.277 -13.914 1.00 95.56 94 GLU A C 1
ATOM 775 O O . GLU A 1 94 ? -0.643 -6.250 -14.536 1.00 95.56 94 GLU A O 1
ATOM 780 N N . HIS A 1 95 ? -2.376 -5.160 -13.623 1.00 97.19 95 HIS A N 1
ATOM 781 C CA . HIS A 1 95 ? -1.918 -3.841 -14.048 1.00 97.19 95 HIS A CA 1
ATOM 782 C C . HIS A 1 95 ? -0.608 -3.440 -13.356 1.00 97.19 95 HIS A C 1
ATOM 784 O O . HIS A 1 95 ? 0.280 -2.907 -14.015 1.00 97.19 95 HIS A O 1
ATOM 790 N N . LEU A 1 96 ? -0.436 -3.748 -12.066 1.00 97.06 96 LEU A N 1
ATOM 791 C CA . LEU A 1 96 ? 0.827 -3.526 -11.355 1.00 97.06 96 LEU A CA 1
ATOM 792 C C . LEU A 1 96 ? 1.986 -4.297 -11.995 1.00 97.06 96 LEU A C 1
ATOM 794 O O . LEU A 1 96 ? 3.042 -3.711 -12.204 1.00 97.06 96 LEU A O 1
ATOM 798 N N . LYS A 1 97 ? 1.783 -5.572 -12.353 1.00 95.31 97 LYS A N 1
ATOM 799 C CA . LYS A 1 97 ? 2.796 -6.357 -13.078 1.00 95.31 97 LYS A CA 1
ATOM 800 C C . LYS A 1 97 ? 3.106 -5.757 -14.446 1.00 95.31 97 LYS A C 1
ATOM 802 O O . LYS A 1 97 ? 4.266 -5.616 -14.804 1.00 95.31 97 LYS A O 1
ATOM 807 N N . CYS A 1 98 ? 2.081 -5.365 -15.202 1.00 95.62 98 CYS A N 1
ATOM 808 C CA . CYS A 1 98 ? 2.279 -4.713 -16.495 1.00 95.62 98 CYS A CA 1
ATOM 809 C C . CYS A 1 98 ? 3.069 -3.402 -16.354 1.00 95.62 98 CYS A C 1
ATOM 811 O O . CYS A 1 98 ? 3.913 -3.099 -17.193 1.00 95.62 98 CYS A O 1
ATOM 813 N N . LEU A 1 99 ? 2.809 -2.636 -15.290 1.00 95.81 99 LEU A N 1
ATOM 814 C CA . LEU A 1 99 ? 3.473 -1.366 -15.011 1.00 95.81 99 LEU A CA 1
ATOM 815 C C . LEU A 1 99 ? 4.961 -1.557 -14.696 1.00 95.81 99 LEU A C 1
ATOM 817 O O . LEU A 1 99 ? 5.779 -0.762 -15.147 1.00 95.81 99 LEU A O 1
ATOM 821 N N . THR A 1 100 ? 5.316 -2.599 -13.942 1.00 95.25 100 THR A N 1
ATOM 822 C CA . THR A 1 100 ? 6.708 -2.885 -13.559 1.00 95.25 100 THR A CA 1
ATOM 823 C C . THR A 1 100 ? 7.443 -3.805 -14.536 1.00 95.25 100 THR A C 1
ATOM 825 O O . THR A 1 100 ? 8.655 -3.983 -14.400 1.00 95.25 100 THR A O 1
ATOM 828 N N . GLY A 1 101 ? 6.746 -4.357 -15.532 1.00 93.25 101 GLY A N 1
ATOM 829 C CA . GLY A 1 101 ? 7.297 -5.265 -16.535 1.00 93.25 101 GLY A CA 1
ATOM 830 C C . GLY A 1 101 ? 7.832 -6.549 -15.903 1.00 93.25 101 GLY A C 1
ATOM 831 O O . GLY A 1 101 ? 7.135 -7.232 -15.159 1.00 93.25 101 GLY A O 1
ATOM 832 N N . GLU A 1 102 ? 9.101 -6.853 -16.171 1.00 92.25 102 GLU A N 1
ATOM 833 C CA . GLU A 1 102 ? 9.788 -8.042 -15.646 1.00 92.25 102 GLU A CA 1
ATOM 834 C C . GLU A 1 102 ? 10.111 -7.949 -14.142 1.00 92.25 102 GLU A C 1
ATOM 836 O O . GLU A 1 102 ? 10.541 -8.926 -13.527 1.00 92.25 102 GLU A O 1
ATOM 841 N N . PHE A 1 103 ? 9.944 -6.774 -13.525 1.00 93.62 103 PHE A N 1
ATOM 842 C CA . PHE A 1 103 ? 10.279 -6.571 -12.119 1.00 93.62 103 PHE A CA 1
ATOM 843 C C . PHE A 1 103 ? 9.097 -6.854 -11.192 1.00 93.62 103 PHE A C 1
ATOM 845 O O . PHE A 1 103 ? 7.965 -6.454 -11.455 1.00 93.62 103 PHE A O 1
ATOM 852 N N . GLU A 1 104 ? 9.394 -7.460 -10.041 1.00 93.31 104 GLU A N 1
ATOM 853 C CA . GLU A 1 104 ? 8.463 -7.616 -8.920 1.00 93.31 104 GLU A CA 1
ATOM 854 C C . GLU A 1 104 ? 7.890 -6.262 -8.465 1.00 93.31 104 GLU A C 1
ATOM 856 O O . GLU A 1 104 ? 8.669 -5.401 -8.037 1.00 93.31 104 GLU A O 1
ATOM 861 N N . PRO A 1 105 ? 6.555 -6.071 -8.462 1.00 96.06 105 PRO A N 1
ATOM 862 C CA . PRO A 1 105 ? 5.955 -4.889 -7.867 1.00 96.06 105 PRO A CA 1
ATOM 863 C C . PRO A 1 105 ? 6.273 -4.762 -6.371 1.00 96.06 105 PRO A C 1
ATOM 865 O O . PRO A 1 105 ? 6.024 -5.665 -5.569 1.00 96.06 105 PRO A O 1
ATOM 868 N N . VAL A 1 106 ? 6.771 -3.591 -5.973 1.00 96.44 106 VAL A N 1
ATOM 869 C CA . VAL A 1 106 ? 7.005 -3.223 -4.573 1.00 96.44 106 VAL A CA 1
ATOM 870 C C . VAL A 1 106 ? 6.204 -1.970 -4.248 1.00 96.44 106 VAL A C 1
ATOM 872 O O . VAL A 1 106 ? 6.584 -0.860 -4.619 1.00 96.44 106 VAL A O 1
ATOM 875 N N . LEU A 1 107 ? 5.094 -2.141 -3.530 1.00 97.00 107 LEU A N 1
ATOM 876 C CA . LEU A 1 107 ? 4.204 -1.048 -3.147 1.00 97.00 107 LEU A CA 1
ATOM 877 C C . LEU A 1 107 ? 4.838 -0.200 -2.047 1.00 97.00 107 LEU A C 1
ATOM 879 O O . LEU A 1 107 ? 5.169 -0.700 -0.964 1.00 97.00 107 LEU A O 1
ATOM 883 N N . MET A 1 108 ? 4.988 1.095 -2.305 1.00 95.62 108 MET A N 1
ATOM 884 C CA . MET A 1 108 ? 5.701 2.007 -1.424 1.00 95.62 108 MET A CA 1
ATOM 885 C C . MET A 1 108 ? 4.844 3.174 -0.932 1.00 95.62 108 MET A C 1
ATOM 887 O O . MET A 1 108 ? 4.116 3.790 -1.706 1.00 95.62 108 MET A O 1
ATOM 891 N N . CYS A 1 109 ? 4.993 3.485 0.364 1.00 93.62 109 CYS A N 1
ATOM 892 C CA . CYS A 1 109 ? 4.453 4.691 1.007 1.00 93.62 109 CYS A CA 1
ATOM 893 C C . CYS A 1 109 ? 5.531 5.443 1.810 1.00 93.62 109 CYS A C 1
ATOM 895 O O . CYS A 1 109 ? 6.552 4.868 2.217 1.00 93.62 109 CYS A O 1
ATOM 897 N N . HIS A 1 110 ? 5.279 6.716 2.135 1.00 89.06 110 HIS A N 1
ATOM 898 C CA . HIS A 1 110 ? 6.123 7.506 3.046 1.00 89.06 110 HIS A CA 1
ATOM 899 C C . HIS A 1 110 ? 6.114 7.008 4.503 1.00 89.06 110 HIS A C 1
ATOM 901 O O . HIS A 1 110 ? 7.084 7.229 5.233 1.00 89.06 110 HIS A O 1
ATOM 907 N N . GLY A 1 111 ? 5.047 6.333 4.941 1.00 85.00 111 GLY A N 1
ATOM 908 C CA . GLY A 1 111 ? 4.882 5.877 6.325 1.00 85.00 111 GLY A CA 1
ATOM 909 C C . GLY A 1 111 ? 5.928 4.825 6.736 1.00 85.00 111 GLY A C 1
ATOM 910 O O . GLY A 1 111 ? 6.138 3.858 5.997 1.00 85.00 111 GLY A O 1
ATOM 911 N N . PRO A 1 112 ? 6.610 4.956 7.888 1.00 82.62 112 PRO A N 1
ATOM 912 C CA . PRO A 1 112 ? 7.591 3.964 8.339 1.00 82.62 112 PRO A CA 1
ATOM 913 C C . PRO A 1 112 ? 6.924 2.610 8.627 1.00 82.62 112 PRO A C 1
ATOM 915 O O . PRO A 1 112 ? 5.748 2.559 8.971 1.00 82.62 112 PRO A O 1
ATOM 918 N N . SER A 1 113 ? 7.660 1.496 8.499 1.00 77.88 113 SER A N 1
ATOM 919 C CA . SER A 1 113 ? 7.060 0.150 8.610 1.00 77.88 113 SER A CA 1
ATOM 920 C C . SER A 1 113 ? 6.400 -0.146 9.957 1.00 77.88 113 SER A C 1
ATOM 922 O O . SER A 1 113 ? 5.435 -0.892 9.974 1.00 77.88 113 SER A O 1
ATOM 924 N N . THR A 1 114 ? 6.876 0.440 11.057 1.00 77.94 114 THR A N 1
ATOM 925 C CA . THR A 1 114 ? 6.390 0.166 12.423 1.00 77.94 114 THR A CA 1
ATOM 926 C C . THR A 1 114 ? 5.236 1.065 12.877 1.00 77.94 114 THR A C 1
ATOM 928 O O . THR A 1 114 ? 4.800 0.970 14.021 1.00 77.94 114 THR A O 1
ATOM 931 N N . LYS A 1 115 ? 4.754 1.968 12.019 1.00 90.50 115 LYS A N 1
ATOM 932 C CA . LYS A 1 115 ? 3.590 2.821 12.293 1.00 90.50 115 LYS A CA 1
ATOM 933 C C . LYS A 1 115 ? 2.420 2.390 11.416 1.00 90.50 115 LYS A C 1
ATOM 935 O O . LYS A 1 115 ? 2.617 1.676 10.433 1.00 90.50 115 LYS A O 1
ATOM 940 N N . PHE A 1 116 ? 1.235 2.885 11.752 1.00 94.69 116 PHE A N 1
ATOM 941 C CA . PHE A 1 116 ? 0.070 2.791 10.888 1.00 94.69 116 PHE A CA 1
ATOM 942 C C . PHE A 1 116 ? 0.407 3.318 9.476 1.00 94.69 116 PHE A C 1
ATOM 944 O O . PHE A 1 116 ? 0.769 4.487 9.318 1.00 94.69 116 PHE A O 1
ATOM 951 N N . CYS A 1 117 ? 0.327 2.470 8.446 1.00 95.19 117 CYS A N 1
ATOM 952 C CA . CYS A 1 117 ? 0.334 2.894 7.039 1.00 95.19 117 CYS A CA 1
ATOM 953 C C . CYS A 1 117 ? -0.716 2.095 6.265 1.00 95.19 117 CYS A C 1
ATOM 955 O O . CYS A 1 117 ? -0.788 0.873 6.362 1.00 95.19 117 CYS A O 1
ATOM 957 N N . TYR A 1 118 ? -1.459 2.784 5.402 1.00 95.56 118 TYR A N 1
ATOM 958 C CA . TYR A 1 118 ? -2.423 2.173 4.485 1.00 95.56 118 TYR A CA 1
ATOM 959 C C . TYR A 1 118 ? -1.798 1.171 3.513 1.00 95.56 118 TYR A C 1
ATOM 961 O O . TYR A 1 118 ? -2.517 0.310 3.027 1.00 95.56 118 TYR A O 1
ATOM 969 N N . ARG A 1 119 ? -0.479 1.204 3.257 1.00 96.25 119 ARG A N 1
ATOM 970 C CA . ARG A 1 119 ? 0.170 0.156 2.449 1.00 96.25 119 ARG A CA 1
ATOM 971 C C . ARG A 1 119 ? -0.010 -1.231 3.059 1.00 96.25 119 ARG A C 1
ATOM 973 O O . ARG A 1 119 ? -0.069 -2.212 2.332 1.00 96.25 119 ARG A O 1
ATOM 980 N N . HIS A 1 120 ? -0.071 -1.303 4.392 1.00 95.94 120 HIS A N 1
ATOM 981 C CA . HIS A 1 120 ? -0.287 -2.560 5.096 1.00 95.94 120 HIS A CA 1
ATOM 982 C C . HIS A 1 120 ? -1.731 -3.023 4.913 1.00 95.94 120 HIS A C 1
ATOM 984 O O . HIS A 1 120 ? -1.940 -4.196 4.665 1.00 95.94 120 HIS A O 1
ATOM 990 N N . LEU A 1 121 ? -2.693 -2.094 4.898 1.00 97.44 121 LEU A N 1
ATOM 991 C CA . LEU A 1 121 ? -4.094 -2.396 4.581 1.00 97.44 121 LEU A CA 1
ATOM 992 C C . LEU A 1 121 ? -4.272 -2.849 3.124 1.00 97.44 121 LEU A C 1
ATOM 994 O O . LEU A 1 121 ? -5.022 -3.774 2.861 1.00 97.44 121 LEU A O 1
ATOM 998 N N . VAL A 1 122 ? -3.555 -2.233 2.178 1.00 97.44 122 VAL A N 1
ATOM 999 C CA . VAL A 1 122 ? -3.549 -2.666 0.768 1.00 97.44 122 VAL A CA 1
ATOM 1000 C C . VAL A 1 122 ? -2.975 -4.075 0.628 1.00 97.44 122 VAL A C 1
ATOM 1002 O O . VAL A 1 122 ? -3.485 -4.868 -0.157 1.00 97.44 122 VAL A O 1
ATOM 1005 N N . ALA A 1 123 ? -1.913 -4.393 1.373 1.00 95.75 123 ALA A N 1
ATOM 1006 C CA . ALA A 1 123 ? -1.358 -5.739 1.382 1.00 95.75 123 ALA A CA 1
ATOM 1007 C C . ALA A 1 123 ? -2.346 -6.755 1.966 1.00 95.75 123 ALA A C 1
ATOM 1009 O O . ALA A 1 123 ? -2.598 -7.751 1.300 1.00 95.75 123 ALA A O 1
ATOM 1010 N N . ASP A 1 124 ? -2.942 -6.469 3.130 1.00 95.12 124 ASP A N 1
ATOM 1011 C CA . ASP A 1 124 ? -3.977 -7.318 3.740 1.00 95.12 124 ASP A CA 1
ATOM 1012 C C . ASP A 1 124 ? -5.123 -7.568 2.734 1.00 95.12 124 ASP A C 1
ATOM 1014 O O . ASP A 1 124 ? -5.473 -8.712 2.454 1.00 95.12 124 ASP A O 1
ATOM 1018 N N . TRP A 1 125 ? -5.600 -6.512 2.062 1.00 96.81 125 TRP A N 1
ATOM 1019 C CA . TRP A 1 125 ? -6.634 -6.603 1.025 1.00 96.81 125 TRP A CA 1
ATOM 1020 C C . TRP A 1 125 ? -6.247 -7.520 -0.147 1.00 96.81 125 TRP A C 1
ATOM 1022 O O . TRP A 1 125 ? -7.066 -8.312 -0.615 1.00 96.81 125 TRP A O 1
ATOM 1032 N N . PHE A 1 126 ? -5.004 -7.461 -0.632 1.00 96.00 126 PHE A N 1
ATOM 1033 C CA . PHE A 1 126 ? -4.539 -8.386 -1.669 1.00 96.00 126 PHE A CA 1
ATOM 1034 C C . PHE A 1 126 ? -4.412 -9.828 -1.166 1.00 96.00 126 PHE A C 1
ATOM 1036 O O . PHE A 1 126 ? -4.765 -10.748 -1.904 1.00 96.00 126 PHE A O 1
ATOM 1043 N N . GLU A 1 127 ? -3.885 -10.034 0.043 1.00 93.50 127 GLU A N 1
ATOM 1044 C CA . GLU A 1 127 ? -3.732 -11.366 0.641 1.00 93.50 127 GLU A CA 1
ATOM 1045 C C . GLU A 1 127 ? -5.099 -12.054 0.773 1.00 93.50 127 GLU A C 1
ATOM 1047 O O . GLU A 1 127 ? -5.253 -13.189 0.321 1.00 93.50 127 GLU A O 1
ATOM 1052 N N . GLU A 1 128 ? -6.102 -11.330 1.276 1.00 92.69 128 GLU A N 1
ATOM 1053 C CA . GLU A 1 128 ? -7.480 -11.803 1.448 1.00 92.69 128 GLU A CA 1
ATOM 1054 C C . GLU A 1 128 ? -8.169 -12.119 0.113 1.00 92.69 128 GLU A C 1
ATOM 1056 O O . GLU A 1 128 ? -8.808 -13.160 -0.028 1.00 92.69 128 GLU A O 1
ATOM 1061 N N . ASN A 1 129 ? -8.025 -11.249 -0.892 1.00 94.44 129 ASN A N 1
ATOM 1062 C CA . ASN A 1 129 ? -8.762 -11.392 -2.151 1.00 94.44 129 ASN A CA 1
ATOM 1063 C C . ASN A 1 129 ? -8.105 -12.338 -3.165 1.00 94.44 129 ASN A C 1
ATOM 1065 O O . ASN A 1 129 ? -8.784 -12.850 -4.055 1.00 94.44 129 ASN A O 1
ATOM 1069 N N . LEU A 1 130 ? -6.785 -12.528 -3.098 1.00 91.69 130 LEU A N 1
ATOM 1070 C CA . LEU A 1 130 ? -6.030 -13.289 -4.101 1.00 91.69 130 LEU A CA 1
ATOM 1071 C C . LEU A 1 130 ? -5.332 -14.532 -3.530 1.00 91.69 130 LEU A C 1
ATOM 1073 O O . LEU A 1 130 ? -4.646 -15.220 -4.293 1.00 91.69 130 LEU A O 1
ATOM 1077 N N . ASN A 1 131 ? -5.514 -14.818 -2.234 1.00 86.12 131 ASN A N 1
ATOM 1078 C CA . ASN A 1 131 ? -4.873 -15.910 -1.494 1.00 86.12 131 ASN A CA 1
ATOM 1079 C C . ASN A 1 131 ? -3.339 -15.890 -1.635 1.00 86.12 131 ASN A C 1
ATOM 1081 O O . ASN A 1 131 ? -2.710 -16.869 -2.046 1.00 86.12 131 ASN A O 1
ATOM 1085 N N . LEU A 1 132 ? -2.746 -14.720 -1.378 1.00 87.88 132 LEU A N 1
ATOM 1086 C CA . LEU A 1 132 ? -1.312 -14.454 -1.539 1.00 87.88 132 LEU A CA 1
ATOM 1087 C C . LEU A 1 132 ? -0.638 -14.233 -0.192 1.00 87.88 132 LEU A C 1
ATOM 1089 O O . LEU A 1 132 ? -1.297 -13.970 0.807 1.00 87.88 132 LEU A O 1
ATOM 1093 N N . LYS A 1 133 ? 0.697 -14.275 -0.194 1.00 88.81 133 LYS A N 1
ATOM 1094 C CA . LYS A 1 133 ? 1.518 -13.830 0.932 1.00 88.81 133 LYS A CA 1
ATOM 1095 C C . LYS A 1 133 ? 2.452 -12.711 0.486 1.00 88.81 133 LYS A C 1
ATOM 1097 O O . LYS A 1 133 ? 3.377 -12.942 -0.288 1.00 88.81 133 LYS A O 1
ATOM 1102 N N . ILE A 1 134 ? 2.228 -11.514 1.008 1.00 92.12 134 ILE A N 1
ATOM 1103 C CA . ILE A 1 134 ? 2.943 -10.284 0.679 1.00 92.12 134 ILE A CA 1
ATOM 1104 C C . ILE A 1 134 ? 3.928 -9.980 1.795 1.00 92.12 134 ILE A C 1
ATOM 1106 O O . ILE A 1 134 ? 3.556 -9.704 2.934 1.00 92.12 134 ILE A O 1
ATOM 1110 N N . GLN A 1 135 ? 5.217 -9.951 1.486 1.00 92.19 135 GLN A N 1
ATOM 1111 C CA . GLN A 1 135 ? 6.241 -9.630 2.481 1.00 92.19 135 GLN A CA 1
ATOM 1112 C C . GLN A 1 135 ? 6.601 -8.145 2.465 1.00 92.19 135 GLN A C 1
ATOM 1114 O O . GLN A 1 135 ? 6.509 -7.466 1.443 1.00 92.19 135 GLN A O 1
ATOM 1119 N N . GLU A 1 136 ? 7.043 -7.633 3.609 1.00 93.12 136 GLU A N 1
ATOM 1120 C CA . GLU A 1 136 ? 7.726 -6.344 3.642 1.00 93.12 136 GLU A CA 1
ATOM 1121 C C . GLU A 1 136 ? 9.188 -6.553 3.208 1.00 93.12 136 GLU A C 1
ATOM 1123 O O . GLU A 1 136 ? 9.862 -7.486 3.653 1.00 93.12 136 GLU A O 1
ATOM 1128 N N . PHE A 1 137 ? 9.682 -5.682 2.329 1.00 91.44 137 PHE A N 1
ATOM 1129 C CA . PHE A 1 137 ? 11.021 -5.757 1.755 1.00 91.44 137 PHE A CA 1
ATOM 1130 C C . PHE A 1 137 ? 12.095 -5.863 2.849 1.00 91.44 137 PHE A C 1
ATOM 1132 O O . PHE A 1 137 ? 12.156 -5.034 3.762 1.00 91.44 137 PHE A O 1
ATOM 1139 N N . ASN A 1 138 ? 12.938 -6.897 2.750 1.00 86.81 138 ASN A N 1
ATOM 1140 C CA . ASN A 1 138 ? 13.988 -7.255 3.713 1.00 86.81 138 ASN A CA 1
ATOM 1141 C C . ASN A 1 138 ? 13.499 -7.440 5.166 1.00 86.81 138 ASN A C 1
ATOM 1143 O O . ASN A 1 138 ? 14.263 -7.234 6.111 1.00 86.81 138 ASN A O 1
ATOM 1147 N N . LYS A 1 139 ? 12.225 -7.806 5.371 1.00 87.00 139 LYS A N 1
ATOM 1148 C CA . LYS A 1 139 ? 11.616 -7.997 6.699 1.00 87.00 139 LYS A CA 1
ATOM 1149 C C . LYS A 1 139 ? 10.703 -9.235 6.746 1.00 87.00 139 LYS A C 1
ATOM 1151 O O . LYS A 1 139 ? 9.491 -9.085 6.895 1.00 87.00 139 LYS A O 1
ATOM 1156 N N . PRO A 1 140 ? 11.260 -10.459 6.673 1.00 82.94 140 PRO A N 1
ATOM 1157 C CA . PRO A 1 140 ? 10.464 -11.691 6.648 1.00 82.94 140 PRO A CA 1
ATOM 1158 C C . PRO A 1 140 ? 9.755 -12.003 7.980 1.00 82.94 140 PRO A C 1
ATOM 1160 O O . PRO A 1 140 ? 8.680 -12.595 7.976 1.00 82.94 140 PRO A O 1
ATOM 1163 N N . ASN A 1 141 ? 10.301 -11.559 9.119 1.00 86.38 141 ASN A N 1
ATOM 1164 C CA . ASN A 1 141 ? 9.826 -11.939 10.463 1.00 86.38 141 ASN A CA 1
ATOM 1165 C C . ASN A 1 141 ? 8.762 -10.983 11.018 1.00 86.38 141 ASN A C 1
ATOM 1167 O O . ASN A 1 141 ? 8.777 -10.607 12.194 1.00 86.38 141 ASN A O 1
ATOM 1171 N N . PHE A 1 142 ? 7.861 -10.535 10.154 1.00 88.56 142 PHE A N 1
ATOM 1172 C CA . PHE A 1 142 ? 6.813 -9.596 10.508 1.00 88.56 142 PHE A CA 1
ATOM 1173 C C . PHE A 1 142 ? 5.463 -10.048 9.961 1.00 88.56 142 PHE A C 1
ATOM 1175 O O . PHE A 1 142 ? 5.372 -10.588 8.863 1.00 88.56 142 PHE A O 1
ATOM 1182 N N . LYS A 1 143 ? 4.410 -9.771 10.728 1.00 90.00 143 LYS A N 1
ATOM 1183 C CA . LYS A 1 143 ? 3.014 -9.965 10.336 1.00 90.00 143 LYS A CA 1
ATOM 1184 C C . LYS A 1 143 ? 2.276 -8.639 10.327 1.00 90.00 143 LYS A C 1
ATOM 1186 O O . LYS A 1 143 ? 2.609 -7.742 11.105 1.00 90.00 143 LYS A O 1
ATOM 1191 N N . ARG A 1 144 ? 1.262 -8.518 9.480 1.00 91.19 144 ARG A N 1
ATOM 1192 C CA . ARG A 1 144 ? 0.386 -7.348 9.482 1.00 91.19 144 ARG A CA 1
ATOM 1193 C C . ARG A 1 144 ? -0.764 -7.523 10.464 1.00 91.19 144 ARG A C 1
ATOM 1195 O O . ARG A 1 144 ? -1.170 -8.640 10.780 1.00 91.19 144 ARG A O 1
ATOM 1202 N N . LYS A 1 145 ? -1.221 -6.406 11.028 1.00 92.12 145 LYS A N 1
ATOM 1203 C CA . LYS A 1 145 ? -2.421 -6.337 11.866 1.00 92.12 145 LYS A CA 1
ATOM 1204 C C . LYS A 1 145 ? -2.966 -4.915 11.864 1.00 92.12 145 LYS A C 1
ATOM 1206 O O . LYS A 1 145 ? -2.302 -4.019 12.382 1.00 92.12 145 LYS A O 1
ATOM 1211 N N . LYS A 1 146 ? -4.177 -4.714 11.330 1.00 93.12 146 LYS A N 1
ATOM 1212 C CA . LYS A 1 146 ? -4.898 -3.423 11.349 1.00 93.12 146 LYS A CA 1
ATOM 1213 C C . LYS A 1 146 ? -4.032 -2.239 10.877 1.00 93.12 146 LYS A C 1
ATOM 1215 O O . 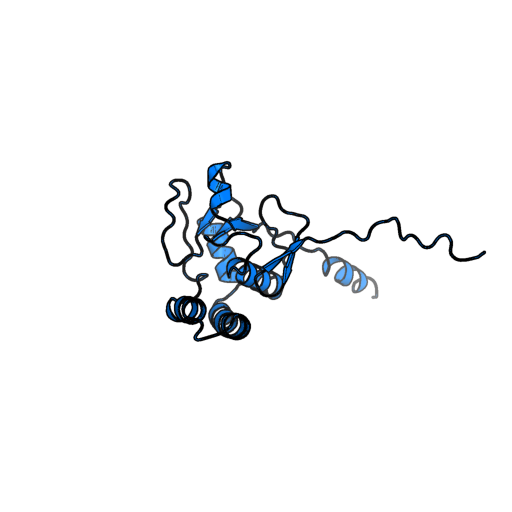LYS A 1 146 ? -3.982 -1.199 11.525 1.00 93.12 146 LYS A O 1
ATOM 1220 N N . GLY A 1 147 ? -3.300 -2.410 9.776 1.00 93.94 147 GLY A N 1
ATOM 1221 C CA . GLY A 1 147 ? -2.461 -1.346 9.212 1.00 93.94 147 GLY A CA 1
ATOM 1222 C C . GLY A 1 147 ? -1.089 -1.170 9.875 1.00 93.94 147 GLY A C 1
ATOM 1223 O O . GLY A 1 147 ? -0.383 -0.219 9.546 1.00 93.94 147 GLY A O 1
ATOM 1224 N N . TYR A 1 148 ? -0.686 -2.077 10.770 1.00 94.62 148 TYR A N 1
ATOM 1225 C CA . TYR A 1 148 ? 0.638 -2.112 11.399 1.00 94.62 148 TYR A CA 1
ATOM 1226 C C . TYR A 1 148 ? 1.439 -3.334 10.969 1.00 94.62 148 TYR A C 1
ATOM 1228 O O . TYR A 1 148 ? 0.872 -4.392 10.711 1.00 94.62 148 TYR A O 1
ATOM 1236 N N . LEU A 1 149 ? 2.768 -3.208 10.999 1.00 91.94 149 LEU A N 1
ATOM 1237 C CA . LEU A 1 149 ? 3.698 -4.325 10.881 1.00 91.94 149 LEU A CA 1
ATOM 1238 C C . LEU A 1 149 ? 4.229 -4.707 12.273 1.00 91.94 149 LEU A C 1
ATOM 1240 O O . LEU A 1 149 ? 4.925 -3.923 12.920 1.00 91.94 149 LEU A O 1
ATOM 1244 N N . VAL A 1 150 ? 3.906 -5.913 12.732 1.00 91.38 150 VAL A N 1
ATOM 1245 C CA . VAL A 1 150 ? 4.219 -6.437 14.067 1.00 91.38 150 VAL A CA 1
ATOM 1246 C C . VAL A 1 150 ? 5.270 -7.533 13.946 1.00 91.38 150 VAL A C 1
ATOM 1248 O O . VAL A 1 150 ? 5.133 -8.437 13.124 1.00 91.38 150 VAL A O 1
ATOM 1251 N N . LYS A 1 151 ? 6.327 -7.464 14.760 1.00 89.06 151 LYS A N 1
ATOM 1252 C CA . LYS A 1 151 ? 7.364 -8.500 14.783 1.00 89.06 151 LYS A CA 1
ATOM 1253 C C . LYS A 1 151 ? 6.747 -9.828 15.224 1.00 89.06 151 LYS A C 1
ATOM 1255 O O . LYS A 1 151 ? 6.003 -9.876 16.204 1.00 89.06 151 LYS A O 1
ATOM 1260 N N . ILE A 1 152 ? 7.052 -10.892 14.496 1.00 87.44 152 ILE A N 1
ATOM 1261 C CA . ILE A 1 152 ? 6.751 -12.247 14.939 1.00 87.44 152 ILE A CA 1
ATOM 1262 C C . ILE A 1 152 ? 7.851 -12.606 15.934 1.00 87.44 152 ILE A C 1
ATOM 1264 O O . ILE A 1 152 ? 9.024 -12.685 15.571 1.00 87.44 152 ILE A O 1
ATOM 1268 N N . ASN A 1 153 ? 7.478 -12.747 17.202 1.00 80.31 153 ASN A N 1
ATOM 1269 C CA . ASN A 1 153 ? 8.343 -13.406 18.165 1.00 80.31 153 ASN A CA 1
ATOM 1270 C C . ASN A 1 153 ? 8.154 -14.899 17.925 1.00 80.31 153 ASN A C 1
ATOM 1272 O O . ASN A 1 153 ? 7.041 -15.401 18.097 1.00 80.31 153 ASN A O 1
ATOM 1276 N N . GLU A 1 154 ? 9.200 -15.585 17.475 1.00 70.25 154 GLU A N 1
ATOM 1277 C CA . GLU A 1 154 ? 9.195 -17.040 17.554 1.00 70.25 154 GLU A CA 1
ATOM 1278 C C . GLU A 1 154 ? 9.092 -17.411 19.038 1.00 70.25 154 GLU A C 1
ATOM 1280 O O . GLU A 1 154 ? 9.764 -16.774 19.862 1.00 70.25 154 GLU A O 1
ATOM 1285 N N . PRO A 1 155 ? 8.210 -18.351 19.415 1.00 62.47 155 PRO 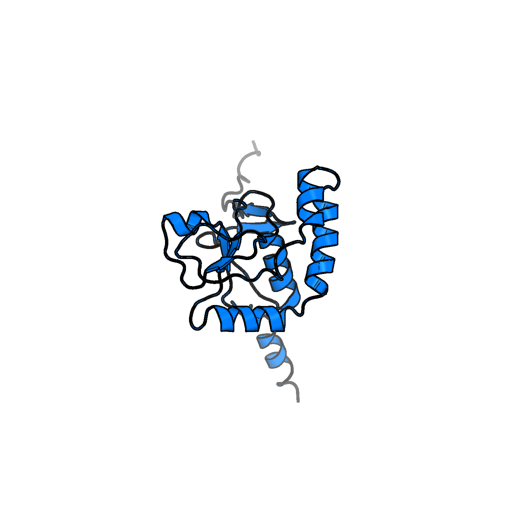A N 1
ATOM 1286 C CA . PRO A 1 155 ? 8.214 -18.856 20.773 1.00 62.47 155 PRO A CA 1
ATOM 1287 C C . PRO A 1 155 ? 9.627 -19.357 21.074 1.00 62.47 155 PRO A C 1
ATOM 1289 O O . PRO A 1 155 ? 10.202 -20.125 20.304 1.00 62.47 155 PRO A O 1
ATOM 1292 N N . SER A 1 156 ? 10.205 -18.852 22.163 1.00 59.84 156 SER A N 1
ATOM 1293 C CA . SER A 1 156 ? 11.466 -19.364 22.687 1.00 59.84 156 SER A CA 1
ATOM 1294 C C . SER A 1 156 ? 11.327 -20.877 22.839 1.00 59.84 156 SER A C 1
ATOM 1296 O O . SER A 1 156 ? 10.419 -21.333 23.527 1.00 59.84 156 SER A O 1
ATOM 1298 N N . LEU A 1 157 ? 12.224 -21.652 22.221 1.00 59.78 157 LEU A N 1
ATOM 1299 C CA . LEU A 1 157 ? 12.324 -23.101 22.455 1.00 59.78 157 LEU A CA 1
ATOM 1300 C C . LEU A 1 157 ? 12.613 -23.428 23.931 1.00 59.78 157 LEU A C 1
ATOM 1302 O O . LEU A 1 157 ? 12.413 -24.556 24.364 1.00 59.78 157 LEU A O 1
ATOM 1306 N N . PHE A 1 158 ? 13.047 -22.436 24.707 1.00 58.44 158 PHE A N 1
ATOM 1307 C CA . PHE A 1 158 ? 13.191 -22.519 26.150 1.00 58.44 158 PHE A CA 1
ATOM 1308 C C . PHE A 1 158 ? 11.924 -21.962 26.807 1.00 58.44 158 PHE A C 1
ATOM 1310 O O . PHE A 1 158 ? 11.857 -20.771 27.125 1.00 58.44 158 PHE A O 1
ATOM 1317 N N . ASN A 1 159 ? 10.919 -22.817 26.995 1.00 52.12 159 ASN A N 1
ATOM 1318 C CA . ASN A 1 159 ? 10.016 -22.658 28.128 1.00 52.12 159 ASN A CA 1
ATOM 1319 C C . ASN A 1 159 ? 10.824 -23.059 29.363 1.00 52.12 159 ASN A C 1
ATOM 1321 O O . ASN A 1 159 ? 11.305 -24.186 29.450 1.00 52.12 159 ASN A O 1
ATOM 1325 N N . GLN A 1 160 ? 11.020 -22.130 30.296 1.00 54.78 160 GLN A N 1
ATOM 1326 C CA . GLN A 1 160 ? 11.526 -22.457 31.626 1.00 54.78 160 GLN A CA 1
ATOM 1327 C C . GLN A 1 160 ? 10.400 -23.120 32.427 1.00 54.78 160 GLN A C 1
ATOM 1329 O O . GLN A 1 160 ? 9.880 -22.543 33.374 1.00 54.78 160 GLN A O 1
ATOM 1334 N N . ASP A 1 161 ? 10.023 -24.328 32.019 1.00 56.38 161 ASP A N 1
ATOM 1335 C CA . ASP A 1 161 ? 9.251 -25.261 32.835 1.00 56.38 161 ASP A CA 1
ATOM 1336 C C . ASP A 1 161 ? 10.222 -26.238 33.509 1.00 56.38 161 ASP A C 1
ATOM 1338 O O . ASP A 1 161 ? 10.078 -27.448 33.406 1.00 56.38 161 ASP A O 1
ATOM 1342 N N . GLU A 1 162 ? 11.244 -25.721 34.193 1.00 53.69 162 GLU A N 1
ATOM 1343 C CA . GLU A 1 162 ? 12.049 -26.522 35.113 1.00 53.69 162 GLU A CA 1
ATOM 1344 C C . GLU A 1 162 ? 12.337 -25.717 36.387 1.00 53.69 162 GLU A C 1
ATOM 1346 O O . GLU A 1 162 ? 12.948 -24.649 36.358 1.00 53.69 162 GLU A O 1
ATOM 1351 N N . ASN A 1 163 ? 11.899 -26.295 37.511 1.00 50.12 163 ASN A N 1
ATOM 1352 C CA . ASN A 1 163 ? 12.226 -25.973 38.905 1.00 50.12 163 ASN A CA 1
ATOM 1353 C C . ASN A 1 163 ? 11.387 -24.907 39.633 1.00 50.12 163 ASN A C 1
ATOM 1355 O O . ASN A 1 163 ? 11.878 -23.876 40.089 1.00 50.12 163 ASN A O 1
ATOM 1359 N N . LYS A 1 164 ? 10.132 -25.277 39.919 1.00 48.53 164 LYS A N 1
ATOM 1360 C CA . LYS A 1 164 ? 9.555 -25.108 41.267 1.00 48.53 164 LYS A CA 1
ATOM 1361 C C . LYS A 1 164 ? 8.932 -26.421 41.751 1.00 48.53 164 LYS A C 1
ATOM 1363 O O . LYS A 1 164 ? 7.716 -26.558 41.800 1.00 48.53 164 LYS A O 1
ATOM 1368 N N . ILE A 1 165 ? 9.780 -27.383 42.100 1.00 49.16 165 ILE A N 1
ATOM 1369 C CA . ILE A 1 165 ? 9.447 -28.451 43.049 1.00 49.16 165 ILE A CA 1
ATOM 1370 C C . ILE A 1 165 ? 10.661 -28.570 43.974 1.00 49.16 165 ILE A C 1
ATOM 1372 O O . ILE A 1 165 ? 11.747 -28.889 43.495 1.00 49.16 165 ILE A O 1
ATOM 1376 N N . GLY A 1 166 ? 10.468 -28.279 45.263 1.00 43.00 166 GLY A N 1
ATOM 1377 C CA . GLY A 1 166 ? 11.486 -28.367 46.313 1.00 43.00 166 GLY A CA 1
ATOM 1378 C C . GLY A 1 166 ? 11.608 -27.086 47.110 1.00 43.00 166 GLY A C 1
ATOM 1379 O O . GLY A 1 166 ? 12.532 -26.309 46.797 1.00 43.00 166 GLY A O 1
#

Foldseek 3Di:
DPPPPVVVVVVPPPQPAQQEAEEECVCLVPDQQLQEEECEPDDDPRPNHPHYDPLLYDDPVLVVCCVVVVDDLVVSLVVSVVSCVVDDLVVSSVVSCVRSPPGRHYYYDNDHQADQDSSLVVQVVNCVNVVHDYYHVPQNQWDDDSRHTHGNDDPPPDPPPDDDDD

Radius of gyration: 19.56 Å; chains: 1; bounding box: 35×61×63 Å

pLDDT: mean 85.44, std 17.29, range [41.16, 98.5]

Sequence (166 aa):
MILSNNLRNSYEQQIIFKVIKTANFNVLKKNEVPGAVSIDLKPSNFKQLKFEYKALAPNYKLIQSLKKKIINEEKFISQYELQLNELNSKNVYEHLKCLTGEFEPVLMCHGPSTKFCYRHLVADWFEENLNLKIQEFNKPNFKRKKGYLVKINEPSLFNQDENKIG